Protein AF-A0AAN5D6U0-F1 (afdb_monomer_lite)

Foldseek 3Di:
DPDDPPPPPPPPPPPPPPPAPPFPDDPVVQVVVLVVVQVVLVCQQVQNDDDPNHGRHHDPDRDRDDDDNVVRVVVVVCCVVVVNDPDDDPDDDPPDDDDDDDDDPDPDDPDDDDPDDDDDDD

Sequence (122 aa):
NPFLALLLLAVSVHAGEDWCPGGKITQADREALLNGHNSLRSRIAQGSMTANGIAVPQASNMARMKWDCEQELHAQKWSESANCEMKHHSARPGDQGENLYLSWKGGKAYTTGDEDSTPTED

Secondary structure (DSSP, 8-state):
------------------SSTT-SS-HHHHHHHHHHHHHHHHHHHTT--EETTEEPPP-SS-PPP---HHHHHHHHHHHHHTTT-----SS-STT-----------S----S-----PPPP-

pLDDT: mean 81.06, std 19.63, range [39.91, 98.69]

Structure (mmCIF, N/CA/C/O backbone):
data_AF-A0AAN5D6U0-F1
#
_entry.id   AF-A0AAN5D6U0-F1
#
loop_
_atom_site.group_PDB
_atom_site.id
_atom_site.type_symbol
_atom_site.label_atom_id
_atom_site.label_alt_id
_atom_site.label_comp_id
_atom_site.label_asym_id
_atom_site.label_entity_id
_atom_site.label_seq_id
_atom_site.pdbx_PDB_ins_code
_atom_site.Cartn_x
_atom_site.Cartn_y
_atom_site.Cartn_z
_atom_site.occupancy
_atom_site.B_iso_or_equiv
_atom_site.auth_seq_id
_atom_site.auth_comp_id
_atom_site.auth_asym_id
_atom_site.auth_atom_id
_atom_site.pdbx_PDB_model_num
ATOM 1 N N . ASN A 1 1 ? -21.639 -38.892 -47.385 1.00 49.12 1 ASN A N 1
ATOM 2 C CA . ASN A 1 1 ? -20.521 -38.159 -46.765 1.00 49.12 1 ASN A CA 1
ATOM 3 C C . ASN A 1 1 ? -21.014 -36.772 -46.347 1.00 49.12 1 ASN A C 1
ATOM 5 O O . ASN A 1 1 ? -20.812 -35.829 -47.103 1.00 49.12 1 ASN A O 1
ATOM 9 N N . PRO A 1 2 ? -21.781 -36.630 -45.249 1.00 46.25 2 PRO A N 1
ATOM 10 C CA . PRO A 1 2 ? -22.222 -35.313 -44.820 1.00 46.25 2 PRO A CA 1
ATOM 11 C C . PRO A 1 2 ? -21.077 -34.665 -44.044 1.00 46.25 2 PRO A C 1
ATOM 13 O O . PRO A 1 2 ? -20.581 -35.198 -43.052 1.00 46.25 2 PRO A O 1
ATOM 16 N N . PHE A 1 3 ? -20.607 -33.557 -44.595 1.00 56.00 3 PHE A N 1
ATOM 17 C CA . PHE A 1 3 ? -19.479 -32.790 -44.107 1.00 56.00 3 PHE A CA 1
ATOM 18 C C . PHE A 1 3 ? -19.729 -32.281 -42.683 1.00 56.00 3 PHE A C 1
ATOM 20 O O . PHE A 1 3 ? -20.695 -31.571 -42.425 1.00 56.00 3 PHE A O 1
ATOM 27 N N . LEU A 1 4 ? -18.823 -32.699 -41.795 1.00 51.19 4 LEU A N 1
ATOM 28 C CA . LEU A 1 4 ? -18.278 -31.997 -40.632 1.00 51.19 4 LEU A CA 1
ATOM 29 C C . LEU A 1 4 ? -19.095 -30.805 -40.101 1.00 51.19 4 LEU A C 1
ATOM 31 O O . LEU A 1 4 ? -19.014 -29.691 -40.616 1.00 51.19 4 LEU A O 1
ATOM 35 N N . ALA A 1 5 ? -19.750 -31.016 -38.961 1.00 54.88 5 ALA A N 1
ATOM 36 C CA . ALA A 1 5 ? -20.082 -29.941 -38.037 1.00 54.88 5 ALA A CA 1
ATOM 37 C C . ALA A 1 5 ? -18.800 -29.527 -37.293 1.00 54.88 5 ALA A C 1
ATOM 39 O O . ALA A 1 5 ? -18.362 -30.209 -36.366 1.00 54.88 5 ALA A O 1
ATOM 40 N N . LEU A 1 6 ? -18.170 -28.430 -37.717 1.00 53.34 6 LEU A N 1
ATOM 41 C CA . LEU A 1 6 ? -17.060 -27.823 -36.987 1.00 53.34 6 LEU A CA 1
ATOM 42 C C . LEU A 1 6 ? -17.636 -26.920 -35.887 1.00 53.34 6 LEU A C 1
ATOM 44 O O . LEU A 1 6 ? -17.928 -25.747 -36.110 1.00 53.34 6 LEU A O 1
ATOM 48 N N . LEU A 1 7 ? -17.841 -27.490 -34.701 1.00 53.34 7 LEU A N 1
ATOM 49 C CA . LEU A 1 7 ? -18.214 -26.743 -33.504 1.00 53.34 7 LEU A CA 1
ATOM 50 C C . LEU A 1 7 ? -16.961 -26.033 -32.963 1.00 53.34 7 LEU A C 1
ATOM 52 O O . LEU A 1 7 ? -16.171 -26.620 -32.225 1.00 53.34 7 LEU A O 1
ATOM 56 N N . LEU A 1 8 ? -16.752 -24.775 -33.355 1.00 55.53 8 LEU A N 1
ATOM 57 C CA . LEU A 1 8 ? -15.760 -23.900 -32.726 1.00 55.53 8 LEU A CA 1
ATOM 58 C C . LEU A 1 8 ? -16.266 -23.516 -31.329 1.00 55.53 8 LEU A C 1
ATOM 60 O O . LEU A 1 8 ? -16.987 -22.534 -31.161 1.00 55.53 8 LEU A O 1
ATOM 64 N N . LEU A 1 9 ? -15.894 -24.301 -30.317 1.00 55.69 9 LEU A N 1
ATOM 65 C CA . LEU A 1 9 ? -15.946 -23.858 -28.927 1.00 55.69 9 LEU A CA 1
ATOM 66 C C . LEU A 1 9 ? -14.886 -22.767 -28.758 1.00 55.69 9 LEU A C 1
ATOM 68 O O . LEU A 1 9 ? -13.706 -23.055 -28.567 1.00 55.69 9 LEU A O 1
ATOM 72 N N . ALA A 1 10 ? -15.302 -21.506 -28.862 1.00 62.34 10 ALA A N 1
ATOM 73 C CA . ALA A 1 10 ? -14.492 -20.394 -28.395 1.00 62.34 10 ALA A CA 1
ATOM 74 C C . ALA A 1 10 ? -14.342 -20.543 -26.876 1.00 62.34 10 ALA A C 1
ATOM 76 O O . ALA A 1 10 ? -15.245 -20.218 -26.107 1.00 62.34 10 ALA A O 1
ATOM 77 N N . VAL A 1 11 ? -13.209 -21.091 -26.439 1.00 62.72 11 VAL A N 1
ATOM 78 C CA . VAL A 1 11 ? -12.797 -20.995 -25.043 1.00 62.72 11 VAL A CA 1
ATOM 79 C C . VAL A 1 11 ? -12.406 -19.539 -24.835 1.00 62.72 11 VAL A C 1
ATOM 81 O O . VAL A 1 11 ? -11.304 -19.128 -25.191 1.00 62.72 11 VAL A O 1
ATOM 84 N N . SER A 1 12 ? -13.330 -18.733 -24.315 1.00 64.31 12 SER A N 1
ATOM 85 C CA . SER A 1 12 ? -12.991 -17.405 -23.821 1.00 64.31 12 SER A CA 1
ATOM 86 C C . SER A 1 12 ? -12.038 -17.589 -22.648 1.00 64.31 12 SER A C 1
ATOM 88 O O . SER A 1 12 ? -12.465 -17.885 -21.528 1.00 64.31 12 SER A O 1
ATOM 90 N N . VAL A 1 13 ? -10.738 -17.445 -22.912 1.00 58.91 13 VAL A N 1
ATOM 91 C CA . VAL A 1 13 ? -9.744 -17.219 -21.868 1.00 58.91 13 VAL A CA 1
ATOM 92 C C . VAL A 1 13 ? -10.142 -15.900 -21.224 1.00 58.91 13 VAL A C 1
ATOM 94 O O . VAL A 1 13 ? -9.877 -14.828 -21.762 1.00 58.91 13 VAL A O 1
ATOM 97 N N . HIS A 1 14 ? -10.853 -15.980 -20.101 1.00 55.03 14 HIS A N 1
ATOM 98 C CA . HIS A 1 14 ? -11.030 -14.836 -19.226 1.00 55.03 14 HIS A CA 1
ATOM 99 C C . HIS A 1 14 ? -9.665 -14.619 -18.586 1.00 55.03 14 HIS A C 1
ATOM 101 O O . HIS A 1 14 ? -9.358 -15.187 -17.539 1.00 55.03 14 HIS A O 1
ATOM 107 N N . ALA A 1 15 ? -8.807 -13.860 -19.269 1.00 62.00 15 ALA A N 1
ATOM 108 C CA . ALA A 1 15 ? -7.743 -13.168 -18.573 1.00 62.00 15 ALA A CA 1
ATOM 109 C C . ALA A 1 15 ? -8.450 -12.398 -17.454 1.00 62.00 15 ALA A C 1
ATOM 111 O O . ALA A 1 15 ? -9.346 -11.603 -17.742 1.00 62.00 15 ALA A O 1
ATOM 112 N N . GLY A 1 16 ? -8.157 -12.753 -16.198 1.00 58.91 16 GLY A N 1
ATOM 113 C CA . GLY A 1 16 ? -8.711 -12.053 -15.047 1.00 58.91 16 GLY A CA 1
ATOM 114 C C . GLY A 1 16 ? -8.541 -10.559 -15.279 1.00 58.91 16 GLY A C 1
ATOM 115 O O . GLY A 1 16 ? -7.479 -10.134 -15.731 1.00 58.91 16 GLY A O 1
ATOM 116 N N . GLU A 1 17 ? -9.617 -9.808 -15.080 1.00 61.16 17 GLU A N 1
ATOM 117 C CA . GLU A 1 17 ? -9.659 -8.370 -15.310 1.00 61.16 17 GLU A CA 1
ATOM 118 C C . GLU A 1 17 ? -8.483 -7.717 -14.577 1.00 61.16 17 GLU A C 1
ATOM 120 O O . GLU A 1 17 ? -8.440 -7.711 -13.347 1.00 61.16 17 GLU A O 1
ATOM 125 N N . ASP A 1 18 ? -7.482 -7.253 -15.328 1.00 73.38 18 ASP A N 1
ATOM 126 C CA . ASP A 1 18 ? -6.338 -6.567 -14.741 1.00 73.38 18 ASP A CA 1
ATOM 127 C C . ASP A 1 18 ? -6.818 -5.182 -14.323 1.00 73.38 18 ASP A C 1
ATOM 129 O O . ASP A 1 18 ? -6.998 -4.299 -15.164 1.00 73.38 18 ASP A O 1
ATOM 133 N N . TRP A 1 19 ? -7.084 -5.015 -13.024 1.00 83.19 19 TRP A N 1
ATOM 134 C CA . TRP A 1 19 ? -7.608 -3.770 -12.460 1.00 83.19 19 TRP A CA 1
ATOM 135 C C . TRP A 1 19 ? -6.752 -2.564 -12.831 1.00 83.19 19 TRP A C 1
ATOM 137 O O . TRP A 1 19 ? -7.286 -1.465 -12.953 1.00 83.19 19 TRP A O 1
ATOM 147 N N . CYS A 1 20 ? -5.447 -2.775 -13.023 1.00 94.00 20 CYS A N 1
ATOM 148 C CA . CYS A 1 20 ? -4.483 -1.724 -13.299 1.00 94.00 20 CYS A CA 1
ATOM 149 C C . CYS A 1 20 ? -3.526 -2.132 -14.429 1.00 94.00 20 CYS A C 1
ATOM 151 O O . CYS A 1 20 ? -2.449 -2.674 -14.156 1.00 94.00 20 CYS A O 1
ATOM 153 N N . PRO A 1 21 ? -3.877 -1.822 -15.693 1.00 91.38 21 PRO A N 1
ATOM 154 C CA . PRO A 1 21 ? -3.010 -2.073 -16.837 1.00 91.38 21 PRO A CA 1
ATOM 155 C C . PRO A 1 21 ? -1.610 -1.472 -16.646 1.00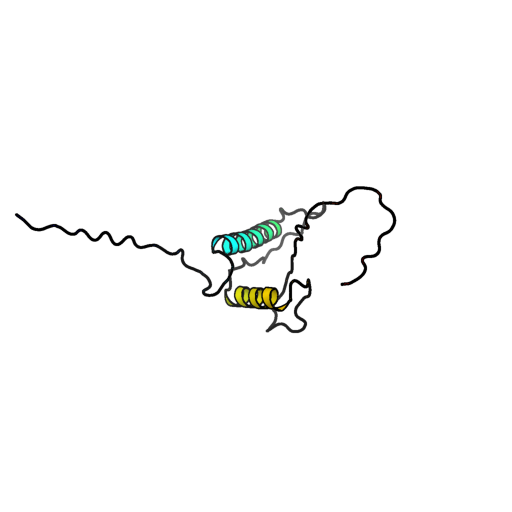 91.38 21 PRO A C 1
ATOM 157 O O . PRO A 1 21 ? -1.463 -0.289 -16.339 1.00 91.38 21 PRO A O 1
ATOM 160 N N . GLY A 1 22 ? -0.574 -2.288 -16.855 1.00 91.56 22 GLY A N 1
ATOM 161 C CA . GLY A 1 22 ? 0.832 -1.883 -16.699 1.00 91.56 22 GLY A CA 1
ATOM 162 C C . GLY A 1 22 ? 1.392 -2.026 -15.278 1.00 91.56 22 GLY A C 1
ATOM 163 O O . GLY A 1 22 ? 2.585 -1.786 -15.071 1.00 91.56 22 GLY A O 1
ATOM 164 N N . GLY A 1 23 ? 0.563 -2.450 -14.321 1.00 94.75 23 GLY A N 1
ATOM 165 C CA . GLY A 1 23 ? 1.012 -2.844 -12.992 1.00 94.75 23 GLY A CA 1
ATOM 166 C C . GLY A 1 23 ? 1.835 -4.136 -13.016 1.00 94.75 23 GLY A C 1
ATOM 167 O O . GLY A 1 23 ? 1.615 -5.020 -13.844 1.00 94.75 23 GLY A O 1
ATOM 168 N N . LYS A 1 24 ? 2.802 -4.254 -12.103 1.00 94.94 24 LYS A N 1
ATOM 169 C CA . LYS A 1 24 ? 3.680 -5.435 -11.978 1.00 94.94 24 LYS A CA 1
ATOM 170 C C . LYS A 1 24 ? 3.267 -6.420 -10.887 1.00 94.94 24 LYS A C 1
ATOM 172 O O . LYS A 1 24 ? 3.911 -7.457 -10.747 1.00 94.94 24 LYS A O 1
ATOM 177 N N . ILE A 1 25 ? 2.214 -6.117 -10.131 1.00 94.50 25 ILE A N 1
ATOM 178 C CA . ILE A 1 25 ? 1.664 -7.021 -9.116 1.00 94.50 25 ILE A CA 1
ATOM 179 C C . ILE A 1 25 ? 0.384 -7.692 -9.612 1.00 94.50 25 ILE A C 1
ATOM 181 O O . ILE A 1 25 ? -0.331 -7.182 -10.480 1.00 94.50 25 ILE A O 1
ATOM 185 N N . THR A 1 26 ? 0.091 -8.868 -9.069 1.00 94.12 26 THR A N 1
ATOM 186 C CA . THR A 1 26 ? -1.077 -9.635 -9.497 1.00 94.12 26 THR A CA 1
ATOM 187 C C . THR A 1 26 ? -2.360 -9.073 -8.896 1.00 94.12 26 THR A C 1
ATOM 189 O O . THR A 1 26 ? -2.351 -8.385 -7.875 1.00 94.12 26 THR A O 1
ATOM 192 N N . GLN A 1 27 ? -3.492 -9.433 -9.493 1.00 93.56 27 GLN A N 1
ATOM 193 C CA . GLN A 1 27 ? -4.809 -9.122 -8.947 1.00 93.56 27 GLN A CA 1
ATOM 194 C C . GLN A 1 27 ? -4.979 -9.622 -7.495 1.00 93.56 27 GLN A C 1
ATOM 196 O O . GLN A 1 27 ? -5.492 -8.910 -6.632 1.00 93.56 27 GLN A O 1
ATOM 201 N N . ALA A 1 28 ? -4.456 -10.813 -7.194 1.00 93.75 28 ALA A N 1
ATOM 202 C CA . ALA A 1 28 ? -4.471 -11.372 -5.845 1.00 93.75 28 ALA A CA 1
ATOM 203 C C . ALA A 1 28 ? -3.634 -10.543 -4.850 1.00 93.75 28 ALA A C 1
ATOM 205 O O . ALA A 1 28 ? -4.045 -10.375 -3.701 1.00 93.75 28 ALA A O 1
ATOM 206 N N . ASP A 1 29 ? -2.497 -9.981 -5.277 1.00 95.50 29 ASP A N 1
ATOM 207 C CA . ASP A 1 29 ? -1.674 -9.106 -4.431 1.00 95.50 29 ASP A CA 1
ATOM 208 C C . ASP A 1 29 ? -2.413 -7.805 -4.091 1.00 95.50 29 ASP A C 1
ATOM 210 O O . ASP A 1 29 ? -2.427 -7.381 -2.932 1.00 95.50 29 ASP A O 1
ATOM 214 N N . ARG A 1 30 ? -3.085 -7.198 -5.081 1.00 96.44 30 ARG A N 1
ATOM 215 C CA . ARG A 1 30 ? -3.918 -5.995 -4.896 1.00 96.44 30 ARG A CA 1
ATOM 216 C C . ARG A 1 30 ? -5.015 -6.245 -3.866 1.00 96.44 30 ARG A C 1
ATOM 218 O O . ARG A 1 30 ? -5.182 -5.472 -2.920 1.00 96.44 30 ARG A O 1
ATOM 225 N N . GLU A 1 31 ? -5.732 -7.358 -4.007 1.00 96.12 31 GLU A N 1
ATOM 226 C CA . GLU A 1 31 ? -6.767 -7.780 -3.062 1.00 96.12 31 GLU A CA 1
ATOM 227 C C . GLU A 1 31 ? -6.205 -8.030 -1.665 1.00 96.12 31 GLU A C 1
ATOM 229 O O . GLU A 1 31 ? -6.781 -7.553 -0.685 1.00 96.12 31 GLU A O 1
ATOM 234 N N . ALA A 1 32 ? -5.080 -8.736 -1.550 1.00 97.12 32 ALA A N 1
ATOM 235 C CA . ALA A 1 32 ? -4.445 -9.019 -0.269 1.00 97.12 32 ALA A CA 1
ATOM 236 C C . ALA A 1 32 ? -4.032 -7.728 0.455 1.00 97.12 32 ALA A C 1
ATOM 238 O O . ALA A 1 32 ? -4.349 -7.551 1.636 1.00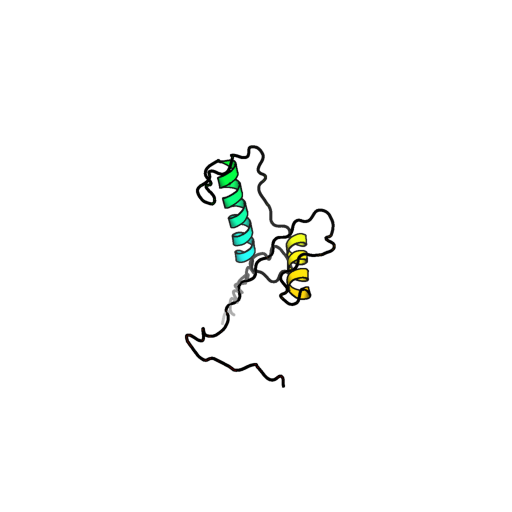 97.12 32 ALA A O 1
ATOM 239 N N . LEU A 1 33 ? -3.395 -6.792 -0.256 1.00 97.31 33 LEU A N 1
ATOM 240 C CA . LEU A 1 33 ? -2.997 -5.492 0.281 1.00 97.31 33 LEU A CA 1
ATOM 241 C C . LEU A 1 33 ? -4.217 -4.666 0.709 1.00 97.31 33 LEU A C 1
ATOM 243 O O . LEU A 1 33 ? -4.263 -4.179 1.843 1.00 97.31 33 LEU A O 1
ATOM 247 N N . LEU A 1 34 ? -5.229 -4.537 -0.153 1.00 97.81 34 LEU A N 1
ATOM 248 C CA . LEU A 1 34 ? -6.432 -3.754 0.137 1.00 97.81 34 LEU A CA 1
ATOM 249 C C . LEU A 1 34 ? -7.235 -4.338 1.307 1.00 97.81 34 LEU A C 1
ATOM 251 O O . LEU A 1 34 ? -7.694 -3.601 2.188 1.00 97.81 34 LEU A O 1
ATOM 255 N N . ASN A 1 35 ? -7.405 -5.661 1.331 1.00 98.12 35 ASN A N 1
ATOM 256 C CA . ASN A 1 35 ? -8.140 -6.359 2.382 1.00 98.12 35 ASN A CA 1
ATOM 257 C C . ASN A 1 35 ? -7.385 -6.322 3.711 1.00 98.12 35 ASN A C 1
ATOM 259 O O . ASN A 1 35 ? -8.011 -6.082 4.744 1.00 98.12 35 ASN A O 1
ATOM 263 N N . GLY A 1 36 ? -6.059 -6.481 3.699 1.00 98.31 36 GLY A N 1
ATOM 264 C CA . GLY A 1 36 ? -5.221 -6.350 4.891 1.00 98.31 36 GLY A CA 1
ATOM 265 C C . GLY A 1 36 ? -5.390 -4.985 5.561 1.00 98.31 36 GLY A C 1
ATOM 266 O O . GLY A 1 36 ? -5.713 -4.911 6.750 1.00 98.31 36 GLY A O 1
ATOM 267 N N . HIS A 1 37 ? -5.282 -3.901 4.785 1.00 98.50 37 HIS A N 1
ATOM 268 C CA . HIS A 1 37 ? -5.488 -2.541 5.292 1.00 98.50 37 HIS A CA 1
ATOM 269 C C . HIS A 1 37 ? -6.908 -2.333 5.824 1.00 98.50 37 HIS A C 1
ATOM 271 O O . HIS A 1 37 ? -7.090 -1.863 6.949 1.00 98.50 37 HIS A O 1
ATOM 277 N N . ASN A 1 38 ? -7.930 -2.701 5.049 1.00 98.69 38 ASN A N 1
ATOM 278 C CA . ASN A 1 38 ? -9.320 -2.504 5.459 1.00 98.69 38 ASN A CA 1
ATOM 279 C C . ASN A 1 38 ? -9.711 -3.353 6.679 1.00 98.69 38 ASN A C 1
ATOM 281 O O . ASN A 1 38 ? -10.486 -2.885 7.511 1.00 98.69 38 ASN A O 1
ATOM 285 N N . SER A 1 39 ? -9.151 -4.555 6.832 1.00 98.31 39 SER A N 1
ATOM 286 C CA . SER A 1 39 ? -9.346 -5.398 8.018 1.00 98.31 39 SER A CA 1
ATOM 287 C C . SER A 1 39 ? -8.780 -4.732 9.275 1.00 98.31 39 SER A C 1
ATOM 289 O O . SER A 1 39 ? -9.486 -4.584 10.275 1.00 98.31 39 SER A O 1
ATOM 291 N N . LEU A 1 40 ? -7.540 -4.233 9.214 1.00 97.88 40 LEU A N 1
ATOM 292 C CA . LEU A 1 40 ? -6.926 -3.501 10.326 1.00 97.88 40 LEU A CA 1
ATOM 293 C C . LEU A 1 40 ? -7.709 -2.225 10.667 1.00 97.88 40 LEU A C 1
ATOM 295 O O . LEU A 1 40 ? -8.033 -2.001 11.833 1.00 97.88 40 LEU A O 1
ATOM 299 N N . ARG A 1 41 ? -8.087 -1.431 9.657 1.00 98.25 41 ARG A N 1
ATOM 300 C CA . ARG A 1 41 ? -8.913 -0.223 9.833 1.00 98.25 41 ARG A CA 1
ATOM 301 C C . ARG A 1 41 ? -10.257 -0.539 10.487 1.00 98.25 41 ARG A C 1
ATOM 303 O O . ARG A 1 41 ? -10.664 0.177 11.397 1.00 98.25 41 ARG A O 1
ATOM 310 N N . SER A 1 42 ? -10.917 -1.625 10.079 1.00 98.25 42 SER A N 1
ATOM 311 C CA . SER A 1 42 ? -12.183 -2.072 10.672 1.00 98.25 42 SER A CA 1
ATOM 312 C C . SER A 1 42 ? -12.021 -2.454 12.142 1.00 98.25 42 SER A C 1
ATOM 314 O O . SER A 1 42 ? -12.835 -2.058 12.970 1.00 98.25 42 SER A O 1
ATOM 316 N N . ARG A 1 43 ? -10.956 -3.186 12.489 1.00 98.12 43 ARG A N 1
ATOM 317 C CA . ARG A 1 43 ? -10.677 -3.574 13.880 1.00 98.12 43 ARG A CA 1
ATOM 318 C C . ARG A 1 43 ? -10.449 -2.357 14.779 1.00 98.12 43 ARG A C 1
ATOM 320 O O . ARG A 1 43 ? -10.967 -2.323 15.892 1.00 98.12 43 ARG A O 1
ATOM 327 N N . ILE A 1 44 ? -9.734 -1.344 14.283 1.00 98.19 44 ILE A N 1
ATOM 328 C CA . ILE A 1 44 ? -9.565 -0.058 14.980 1.00 98.19 44 ILE A CA 1
ATOM 329 C C . ILE A 1 44 ? -10.916 0.653 15.130 1.00 98.19 44 ILE A C 1
ATOM 331 O O . ILE A 1 44 ? -11.276 1.069 16.226 1.00 98.19 44 ILE A O 1
ATOM 335 N N . ALA A 1 45 ? -11.699 0.757 14.054 1.00 98.25 45 ALA A N 1
ATOM 336 C CA . ALA A 1 45 ? -13.003 1.424 14.070 1.00 98.25 45 ALA A CA 1
ATOM 337 C C . ALA A 1 45 ? -14.009 0.779 15.037 1.00 98.25 45 ALA A C 1
ATOM 339 O O . ALA A 1 45 ? -14.868 1.463 15.578 1.00 98.25 45 ALA A O 1
ATOM 340 N N . GLN A 1 46 ? -13.883 -0.526 15.277 1.00 97.75 46 GLN A N 1
ATOM 341 C CA . GLN A 1 46 ? -14.704 -1.290 16.219 1.00 97.75 46 GLN A CA 1
ATOM 342 C C . GLN A 1 46 ? -14.134 -1.315 17.648 1.00 97.75 46 GLN A C 1
ATOM 344 O O . GLN A 1 46 ? -14.734 -1.932 18.521 1.00 97.75 46 GLN A O 1
ATOM 349 N N . GLY A 1 47 ? -12.955 -0.726 17.887 1.00 97.25 47 GLY A N 1
ATOM 350 C CA . GLY A 1 47 ? -12.293 -0.768 19.195 1.00 97.25 47 GLY A CA 1
ATOM 351 C C . GLY A 1 47 ? -11.833 -2.170 19.619 1.00 97.25 47 GLY A C 1
ATOM 352 O O . GLY A 1 47 ? -11.695 -2.437 20.807 1.00 97.25 47 GLY A O 1
ATOM 353 N N . SER A 1 48 ? -11.604 -3.081 18.665 1.00 97.19 48 SER A N 1
ATOM 354 C CA . SER A 1 48 ? -11.231 -4.487 18.921 1.00 97.19 48 SER A CA 1
ATOM 355 C C . SER A 1 48 ? -9.740 -4.780 18.699 1.00 97.19 48 S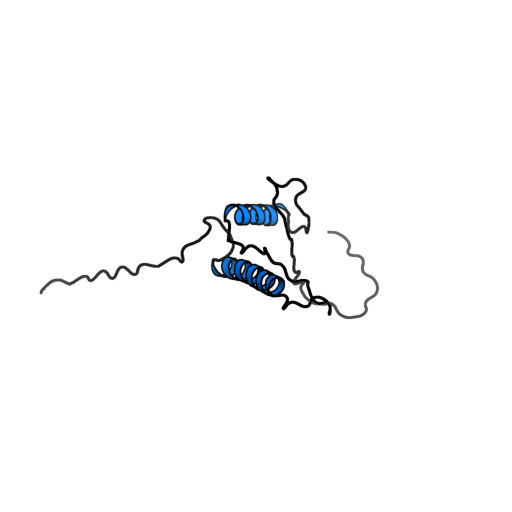ER A C 1
ATOM 357 O O . SER A 1 48 ? -9.312 -5.938 18.679 1.00 97.19 48 SER A O 1
ATOM 359 N N . MET A 1 49 ? -8.926 -3.743 18.483 1.00 96.56 49 MET A N 1
ATOM 360 C CA . MET A 1 49 ? -7.490 -3.881 18.255 1.00 96.56 49 MET A CA 1
ATOM 361 C C . MET A 1 49 ? -6.689 -3.570 19.520 1.00 96.56 49 MET A C 1
ATOM 363 O O . MET A 1 49 ? -6.875 -2.532 20.147 1.00 96.56 49 MET A O 1
ATOM 367 N N . THR A 1 50 ? -5.720 -4.434 19.814 1.00 97.06 50 THR A N 1
ATOM 368 C CA . THR A 1 50 ? -4.644 -4.189 20.779 1.00 97.06 50 THR A CA 1
ATOM 369 C C . THR A 1 50 ? -3.323 -4.176 20.021 1.00 97.06 50 THR A C 1
ATOM 371 O O . THR A 1 50 ? -3.062 -5.084 19.229 1.00 97.06 50 THR A O 1
ATOM 374 N N . ALA A 1 51 ? -2.490 -3.169 20.265 1.00 94.00 51 ALA A N 1
ATOM 375 C CA . ALA A 1 51 ? -1.145 -3.051 19.713 1.00 94.00 51 ALA A CA 1
ATOM 376 C C . ALA A 1 51 ? -0.150 -2.879 20.866 1.00 94.00 51 ALA A C 1
ATOM 378 O O . ALA A 1 51 ? -0.358 -2.046 21.743 1.00 94.00 51 ALA A O 1
ATOM 379 N N . ASN A 1 52 ? 0.908 -3.695 20.896 1.00 94.44 52 ASN A N 1
ATOM 380 C CA . ASN A 1 52 ? 1.917 -3.695 21.967 1.00 94.44 52 ASN A CA 1
ATOM 381 C C . ASN A 1 52 ? 1.318 -3.768 23.389 1.00 94.44 52 ASN A C 1
ATOM 383 O O . ASN A 1 52 ? 1.768 -3.085 24.301 1.00 94.44 52 ASN A O 1
ATOM 387 N N . GLY A 1 53 ? 0.267 -4.576 23.570 1.00 95.88 53 GLY A N 1
ATOM 388 C CA . GLY A 1 53 ? -0.427 -4.736 24.855 1.00 95.88 53 GLY A CA 1
ATOM 389 C C . GLY A 1 53 ? 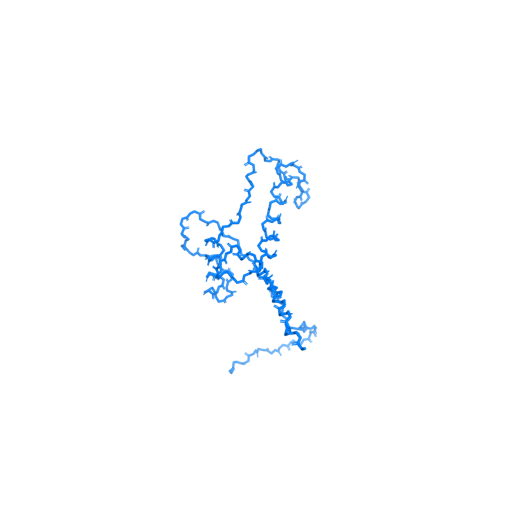-1.373 -3.589 25.235 1.00 95.88 53 GLY A C 1
ATOM 390 O O . GLY A 1 53 ? -2.028 -3.671 26.269 1.00 95.88 53 GLY A O 1
ATOM 391 N N . ILE A 1 54 ? -1.492 -2.552 24.402 1.00 96.75 54 ILE A N 1
ATOM 392 C CA . ILE A 1 54 ? -2.333 -1.377 24.649 1.00 96.75 54 ILE A CA 1
ATOM 393 C C . ILE A 1 54 ? -3.536 -1.403 23.704 1.00 96.75 54 ILE A C 1
ATOM 395 O O . ILE A 1 54 ? -3.389 -1.610 22.496 1.00 96.75 54 ILE A O 1
ATOM 399 N N . ALA A 1 55 ? -4.737 -1.204 24.249 1.00 97.31 55 ALA A N 1
ATOM 400 C CA . ALA A 1 55 ? -5.952 -1.086 23.450 1.00 97.31 55 ALA A CA 1
ATOM 401 C C . ALA A 1 55 ? -5.877 0.161 22.555 1.00 97.31 55 ALA A C 1
ATOM 403 O O . ALA A 1 55 ? -5.615 1.267 23.029 1.00 97.31 55 ALA A O 1
ATOM 404 N N . VAL A 1 56 ? -6.112 -0.019 21.257 1.00 96.94 56 VAL A N 1
ATOM 405 C CA . VAL A 1 56 ? -6.161 1.085 20.297 1.00 96.94 56 VAL A CA 1
ATOM 406 C C . VAL A 1 56 ? -7.533 1.766 20.410 1.00 96.94 56 VAL A C 1
ATOM 408 O O . VAL A 1 56 ? -8.548 1.066 20.357 1.00 96.94 56 VAL A O 1
ATOM 411 N N . PRO A 1 57 ? -7.605 3.104 20.553 1.00 97.00 57 PRO A N 1
ATOM 412 C CA . PRO A 1 57 ? -8.877 3.813 20.662 1.00 97.00 57 PRO A CA 1
ATOM 413 C C . PRO A 1 57 ? -9.804 3.583 19.461 1.00 97.00 57 PRO A C 1
ATOM 415 O O . PRO A 1 57 ? -9.358 3.541 18.313 1.00 97.00 57 PRO A O 1
ATOM 418 N N . GLN A 1 58 ? -11.108 3.490 19.734 1.00 97.81 58 GLN A N 1
ATOM 419 C CA . GLN A 1 58 ? -12.137 3.368 18.703 1.00 97.81 58 GLN A CA 1
ATOM 420 C C . GLN A 1 58 ? -12.181 4.621 17.814 1.00 97.81 58 GLN A C 1
ATOM 422 O O . GLN A 1 58 ? -12.136 5.746 18.311 1.00 97.81 58 GLN A O 1
ATOM 427 N N . ALA A 1 59 ? -12.354 4.433 16.505 1.00 97.50 59 ALA A N 1
ATOM 428 C CA . ALA A 1 59 ? -12.531 5.523 15.546 1.00 97.50 59 ALA A CA 1
ATOM 429 C C . ALA A 1 59 ? -13.957 5.548 14.973 1.00 97.50 59 ALA A C 1
ATOM 431 O O . ALA A 1 59 ? -14.430 4.546 14.447 1.00 97.50 59 ALA A O 1
ATOM 432 N N . SER A 1 60 ? -14.627 6.703 15.016 1.00 94.00 60 SER A N 1
ATOM 433 C CA . SER A 1 60 ? -16.009 6.865 14.531 1.00 94.00 60 SER A CA 1
ATOM 434 C C . SER A 1 60 ? -16.130 7.115 13.021 1.00 94.00 60 SER A C 1
ATOM 436 O O . SER A 1 60 ? -17.146 6.763 12.435 1.00 94.00 60 SER A O 1
ATOM 438 N N . ASN A 1 61 ? -15.097 7.669 12.375 1.00 96.56 61 ASN A N 1
ATOM 439 C CA . ASN A 1 61 ? -15.118 8.075 10.960 1.00 96.56 61 ASN A CA 1
ATOM 440 C C . ASN A 1 61 ? -13.991 7.417 10.142 1.00 96.56 61 ASN A C 1
ATOM 442 O O . ASN A 1 61 ? -13.292 8.065 9.361 1.00 96.56 61 ASN A O 1
ATOM 446 N N . MET A 1 62 ? -13.770 6.117 10.340 1.00 98.06 62 MET A N 1
ATOM 447 C CA . MET A 1 62 ? -12.719 5.383 9.633 1.00 98.06 62 MET A CA 1
ATOM 448 C C . MET A 1 62 ? -13.175 4.982 8.220 1.00 98.06 62 MET A C 1
ATOM 450 O O . MET A 1 62 ? -13.895 4.002 8.043 1.00 98.06 62 MET A O 1
ATOM 454 N N . ALA A 1 63 ? -12.740 5.722 7.196 1.00 97.88 63 ALA A N 1
ATOM 455 C CA . ALA A 1 63 ? -13.121 5.444 5.808 1.00 97.88 63 ALA A CA 1
ATOM 456 C C . ALA A 1 63 ? -12.589 4.088 5.301 1.00 97.88 63 ALA A C 1
ATOM 458 O O . ALA A 1 63 ? -11.473 3.685 5.640 1.00 97.88 63 ALA A O 1
ATOM 459 N N . ARG A 1 64 ? -13.347 3.400 4.441 1.00 97.94 64 ARG A N 1
ATOM 460 C CA . ARG A 1 64 ? -12.867 2.203 3.735 1.00 97.94 64 ARG A CA 1
ATOM 461 C C . ARG A 1 64 ? -11.969 2.620 2.568 1.00 97.94 64 ARG A C 1
ATOM 463 O O . ARG A 1 64 ? -12.365 3.456 1.762 1.00 97.94 64 ARG A O 1
ATOM 470 N N . MET A 1 65 ? -10.786 2.025 2.467 1.00 98.12 65 MET A N 1
ATOM 471 C CA . MET A 1 65 ? -9.878 2.238 1.340 1.00 98.12 65 MET A CA 1
ATOM 472 C C . MET A 1 65 ? -10.408 1.544 0.083 1.00 98.12 65 MET A C 1
ATOM 474 O O . MET A 1 65 ? -11.032 0.481 0.168 1.00 98.12 65 MET A O 1
ATOM 478 N N . LYS A 1 66 ? -10.109 2.135 -1.073 1.00 97.06 66 LYS A N 1
ATOM 479 C CA . LYS A 1 66 ? -10.285 1.549 -2.405 1.00 97.06 66 LYS A CA 1
ATOM 480 C C . LYS A 1 66 ? -8.919 1.451 -3.076 1.00 97.06 66 LYS A C 1
ATOM 482 O O . LYS A 1 66 ? -8.015 2.197 -2.709 1.00 97.06 66 LYS A O 1
ATOM 487 N N . TRP A 1 67 ? -8.785 0.525 -4.018 1.00 96.31 67 TRP A N 1
ATOM 488 C CA . TRP A 1 67 ? -7.598 0.466 -4.859 1.00 96.31 67 TRP A CA 1
ATOM 489 C C . TRP A 1 67 ? -7.607 1.625 -5.858 1.00 96.31 67 TRP A C 1
ATOM 491 O O . TRP A 1 67 ? -8.672 1.990 -6.357 1.00 96.31 67 TRP A O 1
ATOM 501 N N . ASP A 1 68 ? -6.434 2.187 -6.126 1.00 95.50 68 ASP A N 1
ATOM 502 C CA . ASP A 1 68 ? -6.227 3.267 -7.086 1.00 95.50 68 ASP A CA 1
ATOM 503 C C . ASP A 1 68 ? -4.981 2.944 -7.917 1.00 95.50 68 ASP A C 1
ATOM 505 O O . ASP A 1 68 ? -3.873 2.824 -7.385 1.00 95.50 68 ASP A O 1
ATOM 509 N N . CYS A 1 69 ? -5.174 2.779 -9.223 1.00 95.62 69 CYS A N 1
ATOM 510 C CA . CYS A 1 69 ? -4.108 2.402 -10.140 1.00 95.62 69 CYS A CA 1
ATOM 511 C C . CYS A 1 69 ? -3.051 3.491 -10.313 1.00 95.62 69 CYS A C 1
ATOM 513 O O . CYS A 1 69 ? -1.893 3.168 -10.566 1.00 95.62 69 CYS A O 1
ATOM 515 N N . GLU A 1 70 ? -3.401 4.770 -10.155 1.00 93.69 70 GLU A N 1
ATOM 516 C CA . GLU A 1 70 ? -2.409 5.844 -10.242 1.00 93.69 70 GLU A CA 1
ATOM 517 C C . GLU A 1 70 ? -1.415 5.757 -9.078 1.00 93.69 70 GLU A C 1
ATOM 519 O O . GLU A 1 70 ? -0.207 5.916 -9.278 1.00 93.69 70 GLU A O 1
ATOM 524 N N . GLN A 1 71 ? -1.906 5.414 -7.882 1.00 94.56 71 GLN A N 1
ATOM 525 C CA . GLN A 1 71 ? -1.073 5.191 -6.697 1.00 94.56 71 GLN A CA 1
ATOM 526 C C . GLN A 1 71 ? -0.186 3.954 -6.846 1.00 94.56 71 GLN A C 1
ATOM 528 O O . GLN A 1 71 ? 0.998 4.008 -6.516 1.00 94.56 71 GLN A O 1
ATOM 533 N N . GLU A 1 72 ? -0.728 2.851 -7.375 1.00 96.00 72 GLU A N 1
ATOM 534 C CA . GLU A 1 72 ? 0.053 1.639 -7.653 1.00 96.00 72 GLU A CA 1
ATOM 535 C C . GLU A 1 72 ? 1.207 1.936 -8.613 1.00 96.00 72 GLU A C 1
ATOM 537 O O . GLU A 1 72 ? 2.359 1.622 -8.317 1.00 96.00 72 GLU A O 1
ATOM 542 N N . LEU A 1 73 ? 0.914 2.585 -9.742 1.00 94.38 73 LEU A N 1
ATOM 543 C CA . LEU A 1 73 ? 1.924 2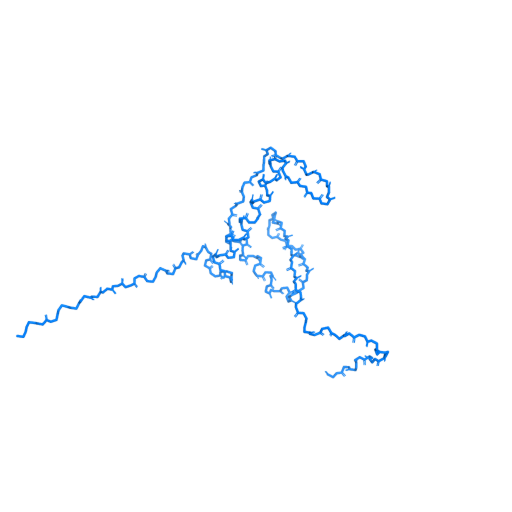.899 -10.748 1.00 94.38 73 LEU A CA 1
ATOM 544 C C . LEU A 1 73 ? 2.971 3.880 -10.216 1.00 94.38 73 LEU A C 1
ATOM 546 O O . LEU A 1 73 ? 4.135 3.804 -10.611 1.00 94.38 73 LEU A O 1
ATOM 550 N N . HIS A 1 74 ? 2.594 4.792 -9.320 1.00 92.62 74 HIS A N 1
ATOM 551 C CA . HIS A 1 74 ? 3.549 5.685 -8.675 1.00 92.62 74 HIS A CA 1
ATOM 552 C C . HIS A 1 74 ? 4.465 4.935 -7.693 1.00 92.62 74 HIS A C 1
ATOM 554 O O . HIS A 1 74 ? 5.687 5.048 -7.801 1.00 92.62 74 HIS A O 1
ATOM 560 N N . ALA A 1 75 ? 3.901 4.099 -6.815 1.00 93.81 75 ALA A N 1
ATOM 561 C CA . ALA A 1 75 ? 4.669 3.257 -5.896 1.00 93.81 75 ALA A CA 1
ATOM 562 C C . ALA A 1 75 ? 5.604 2.292 -6.645 1.00 93.81 75 ALA A C 1
ATOM 564 O O . ALA A 1 75 ? 6.762 2.114 -6.266 1.00 93.81 75 ALA A O 1
ATOM 565 N N . GLN A 1 76 ? 5.128 1.716 -7.750 1.00 94.31 76 GLN A N 1
ATOM 566 C CA . GLN A 1 76 ? 5.919 0.857 -8.620 1.00 94.31 76 GLN A CA 1
ATOM 567 C C . GLN A 1 76 ? 7.095 1.615 -9.247 1.00 94.31 76 GLN A C 1
ATOM 569 O O . GLN A 1 76 ? 8.234 1.163 -9.141 1.00 94.31 76 GLN A O 1
ATOM 574 N N . LYS A 1 77 ? 6.848 2.780 -9.866 1.00 92.81 77 LYS A N 1
ATOM 575 C CA . LYS A 1 77 ? 7.916 3.615 -10.447 1.00 92.81 77 LYS A CA 1
ATOM 576 C C . LYS A 1 77 ? 8.985 3.947 -9.412 1.00 92.81 77 LYS A C 1
ATOM 578 O O . LYS A 1 77 ? 10.174 3.876 -9.717 1.00 92.81 77 LYS A O 1
ATOM 583 N N . TRP A 1 78 ? 8.576 4.261 -8.185 1.00 92.06 78 TRP A N 1
ATOM 584 C CA . TRP A 1 78 ? 9.526 4.517 -7.113 1.00 92.06 78 TRP A CA 1
ATOM 585 C C . TRP A 1 78 ? 10.334 3.286 -6.750 1.00 92.06 78 TRP A C 1
ATOM 587 O O . TRP A 1 78 ? 11.556 3.350 -6.796 1.00 92.06 78 TRP A O 1
ATOM 597 N N . SER A 1 79 ? 9.673 2.157 -6.486 1.00 91.38 79 SER A N 1
ATOM 598 C CA . SER A 1 79 ? 10.339 0.894 -6.163 1.00 91.38 79 SER A CA 1
ATOM 599 C C . SER A 1 79 ? 11.367 0.478 -7.221 1.00 91.38 79 SER A C 1
ATOM 601 O O . SER A 1 79 ? 12.397 -0.093 -6.875 1.00 91.38 79 SER A O 1
ATOM 603 N N . GLU A 1 80 ? 11.100 0.754 -8.498 1.00 91.12 80 GLU A N 1
ATOM 604 C CA . GLU A 1 80 ? 12.019 0.480 -9.607 1.00 91.12 80 GLU A CA 1
ATOM 605 C C . GLU A 1 80 ? 13.178 1.484 -9.675 1.00 91.12 80 GLU A C 1
ATOM 607 O O . GLU A 1 80 ? 14.320 1.096 -9.908 1.00 91.12 80 GLU A O 1
ATOM 612 N N . SER A 1 81 ? 12.901 2.774 -9.464 1.00 89.44 81 SER A N 1
ATOM 613 C CA . SER A 1 81 ? 13.900 3.849 -9.571 1.00 89.44 81 SER A CA 1
ATOM 614 C C . SER A 1 81 ? 14.782 4.014 -8.330 1.00 89.44 81 SER A C 1
ATOM 616 O O . SER A 1 81 ? 15.900 4.516 -8.429 1.00 89.44 81 SER A O 1
ATOM 618 N N . ALA A 1 82 ? 14.307 3.576 -7.162 1.00 84.25 82 ALA A N 1
ATOM 619 C CA . ALA A 1 82 ? 14.991 3.731 -5.885 1.00 84.25 82 ALA A CA 1
ATOM 620 C C . ALA A 1 82 ? 16.185 2.779 -5.717 1.00 84.25 82 ALA A C 1
ATOM 622 O O . ALA A 1 82 ? 16.859 2.857 -4.697 1.00 84.25 82 ALA A O 1
ATOM 623 N N . ASN A 1 83 ? 16.449 1.884 -6.678 1.00 81.56 83 ASN A N 1
ATOM 624 C CA . ASN A 1 83 ? 17.551 0.916 -6.625 1.00 81.56 83 ASN A CA 1
ATOM 625 C C . ASN A 1 83 ? 17.576 0.108 -5.309 1.00 81.56 83 ASN A C 1
ATOM 627 O O . ASN A 1 83 ? 18.622 -0.079 -4.691 1.00 81.56 83 ASN A O 1
ATOM 631 N N . CYS A 1 84 ? 16.396 -0.332 -4.855 1.00 79.00 84 CYS A N 1
ATOM 632 C CA . CYS A 1 84 ? 16.194 -1.043 -3.585 1.00 79.00 84 CYS A CA 1
ATOM 633 C C . CYS A 1 84 ? 16.614 -0.261 -2.321 1.00 79.00 84 CYS A C 1
ATOM 635 O O . CYS A 1 84 ? 16.757 -0.855 -1.251 1.00 79.00 84 CYS A O 1
ATOM 637 N N . GLU A 1 85 ? 16.786 1.060 -2.405 1.00 86.00 85 GLU A N 1
ATOM 638 C CA . GLU A 1 85 ? 17.042 1.900 -1.239 1.00 86.00 85 GLU A CA 1
ATOM 639 C C . GLU A 1 85 ? 15.760 2.141 -0.431 1.00 86.00 85 GLU A C 1
ATOM 641 O O . GLU A 1 85 ? 14.712 2.509 -0.964 1.00 86.00 85 GLU A O 1
ATOM 646 N N . MET A 1 86 ? 15.861 2.011 0.892 1.00 90.00 86 MET A N 1
ATOM 647 C CA . MET A 1 86 ? 14.764 2.272 1.830 1.00 90.00 86 MET A CA 1
ATOM 648 C C . MET A 1 86 ? 14.629 3.763 2.147 1.00 90.00 86 MET A C 1
ATOM 650 O O . MET A 1 86 ? 14.786 4.189 3.292 1.00 90.00 86 MET A O 1
ATOM 654 N N . LYS A 1 87 ? 14.349 4.564 1.116 1.00 90.12 87 LYS A N 1
ATOM 655 C CA . LYS A 1 87 ? 14.167 6.012 1.235 1.00 90.12 87 LYS A CA 1
ATOM 656 C C . LYS A 1 87 ? 12.821 6.458 0.689 1.00 90.12 87 LYS A C 1
ATOM 658 O O . LYS A 1 87 ? 12.352 5.971 -0.338 1.00 90.12 87 LYS A O 1
ATOM 663 N N . HIS A 1 88 ? 12.227 7.421 1.382 1.00 90.62 88 HIS A N 1
ATOM 664 C CA . HIS A 1 88 ? 11.026 8.088 0.908 1.00 90.62 88 HIS A CA 1
ATOM 665 C C . HIS A 1 88 ? 11.338 9.065 -0.223 1.00 90.62 88 HIS A C 1
ATOM 667 O O . HIS A 1 88 ? 12.437 9.625 -0.288 1.00 90.62 88 HIS A O 1
ATOM 673 N N . HIS A 1 89 ? 10.345 9.324 -1.070 1.00 86.69 89 HIS A N 1
ATOM 674 C CA . HIS A 1 89 ? 10.408 10.432 -2.019 1.00 86.69 89 HIS A CA 1
ATOM 675 C C . HIS A 1 89 ? 10.671 11.761 -1.295 1.00 86.69 89 HIS A C 1
ATOM 677 O O . HIS A 1 89 ? 9.959 12.125 -0.352 1.00 86.69 89 HIS A O 1
ATOM 683 N N . SER A 1 90 ? 11.642 12.531 -1.789 1.00 82.69 90 SER A N 1
ATOM 684 C CA . SER A 1 90 ? 11.894 13.898 -1.315 1.00 82.69 90 SER A CA 1
ATOM 685 C C . SER A 1 90 ? 10.802 14.878 -1.756 1.00 82.69 90 SER A C 1
ATOM 687 O O . SER A 1 90 ? 10.490 15.816 -1.027 1.00 82.69 90 SER A O 1
ATOM 689 N N . ALA A 1 91 ? 10.190 14.636 -2.918 1.00 78.94 91 ALA A N 1
ATOM 690 C CA . ALA A 1 91 ? 9.054 15.382 -3.442 1.00 78.94 91 ALA A CA 1
ATOM 691 C C . ALA A 1 91 ? 7.999 14.401 -3.960 1.00 78.94 91 ALA A C 1
ATOM 693 O O . ALA A 1 91 ? 8.296 13.554 -4.801 1.00 78.94 91 ALA A O 1
ATOM 694 N N . ARG A 1 92 ? 6.773 14.513 -3.442 1.00 75.31 92 ARG A N 1
ATOM 695 C CA . ARG A 1 92 ? 5.644 13.644 -3.791 1.00 75.31 92 ARG A CA 1
ATOM 696 C C . ARG A 1 92 ? 4.593 14.451 -4.554 1.00 75.31 92 ARG A C 1
ATOM 698 O O . ARG A 1 92 ? 4.350 15.599 -4.184 1.00 75.31 92 ARG A O 1
ATOM 705 N N . PRO A 1 93 ? 3.972 13.903 -5.611 1.00 75.88 93 PRO A N 1
ATOM 706 C CA . PRO A 1 93 ? 2.828 14.534 -6.252 1.00 75.88 93 PRO A CA 1
ATOM 707 C C . PRO A 1 93 ? 1.653 14.624 -5.266 1.00 75.88 93 PRO A C 1
ATOM 709 O O . PRO A 1 93 ? 1.147 13.604 -4.804 1.00 75.88 93 PRO A O 1
ATOM 712 N N . GLY A 1 94 ? 1.210 15.844 -4.953 1.00 79.06 94 GLY A N 1
ATOM 713 C CA . GLY A 1 94 ? 0.083 16.091 -4.046 1.00 79.06 94 GLY A CA 1
ATOM 714 C C . GLY A 1 94 ? 0.326 15.624 -2.604 1.00 79.06 94 GLY A C 1
ATOM 715 O O . GLY A 1 94 ? 1.460 15.579 -2.134 1.00 79.06 94 GLY A O 1
ATOM 716 N N . ASP A 1 95 ? -0.751 15.249 -1.910 1.00 81.25 95 ASP A N 1
ATOM 717 C CA . ASP A 1 95 ? -0.742 14.870 -0.485 1.00 81.25 95 ASP A CA 1
ATOM 718 C C . ASP A 1 95 ? -0.623 13.348 -0.265 1.00 81.25 95 ASP A C 1
ATOM 720 O O . ASP A 1 95 ? -1.271 12.760 0.605 1.00 81.25 95 ASP A O 1
ATOM 724 N N . GLN A 1 96 ? 0.179 12.670 -1.088 1.00 87.62 96 GLN A N 1
ATOM 725 C CA . GLN A 1 96 ? 0.309 11.214 -1.036 1.00 87.62 96 GLN A CA 1
ATOM 726 C C . GLN A 1 96 ? 1.181 10.757 0.146 1.00 87.62 96 GLN A C 1
ATOM 728 O O . GLN A 1 96 ? 2.362 11.095 0.262 1.00 87.62 96 GLN A O 1
ATOM 733 N N . GLY A 1 97 ? 0.603 9.941 1.029 1.00 91.75 97 GLY A N 1
ATOM 734 C CA . GLY A 1 97 ? 1.358 9.198 2.038 1.00 91.75 97 GLY A CA 1
ATOM 735 C C . GLY A 1 97 ? 2.163 8.058 1.407 1.00 91.75 97 GLY A C 1
ATOM 736 O O . GLY A 1 97 ? 1.792 7.538 0.361 1.00 91.75 97 GLY A O 1
ATOM 737 N N . GLU A 1 98 ? 3.254 7.644 2.051 1.00 92.38 98 GLU A N 1
ATOM 738 C CA . GLU A 1 98 ? 4.094 6.543 1.572 1.00 92.38 98 GLU A CA 1
ATOM 739 C C . GLU A 1 98 ? 4.546 5.674 2.743 1.00 92.38 98 GLU A C 1
ATOM 741 O O . GLU A 1 98 ? 5.026 6.195 3.747 1.00 92.38 98 GLU A O 1
ATOM 746 N N . ASN A 1 99 ? 4.425 4.356 2.583 1.00 94.44 99 ASN A N 1
ATOM 747 C CA . ASN A 1 99 ? 4.991 3.356 3.480 1.00 94.44 99 ASN A CA 1
ATOM 748 C C . ASN A 1 99 ? 5.938 2.467 2.672 1.00 94.44 99 ASN A C 1
ATOM 750 O O . ASN A 1 99 ? 5.599 2.063 1.561 1.00 94.44 99 ASN A O 1
ATOM 754 N N . LEU A 1 100 ? 7.096 2.136 3.242 1.00 92.88 100 LEU A N 1
ATOM 755 C CA . LEU A 1 100 ? 8.103 1.284 2.611 1.00 92.88 100 LEU A CA 1
ATOM 756 C C . LEU A 1 100 ? 8.339 0.043 3.466 1.00 92.88 100 LEU A C 1
ATOM 758 O O . LEU A 1 100 ? 8.367 0.114 4.695 1.00 92.88 100 LEU A O 1
ATOM 762 N N . TYR A 1 101 ? 8.551 -1.091 2.809 1.00 91.69 101 TYR A N 1
ATOM 763 C CA . TYR A 1 101 ? 8.961 -2.332 3.451 1.00 91.69 101 TYR A CA 1
ATOM 764 C C . TYR A 1 101 ? 9.942 -3.072 2.545 1.00 91.69 101 TYR A C 1
ATOM 766 O O . TYR A 1 101 ? 9.691 -3.222 1.352 1.00 91.69 101 TYR A O 1
ATOM 774 N N . LEU A 1 102 ? 11.031 -3.571 3.128 1.00 87.88 102 LEU A N 1
ATOM 775 C CA . LEU A 1 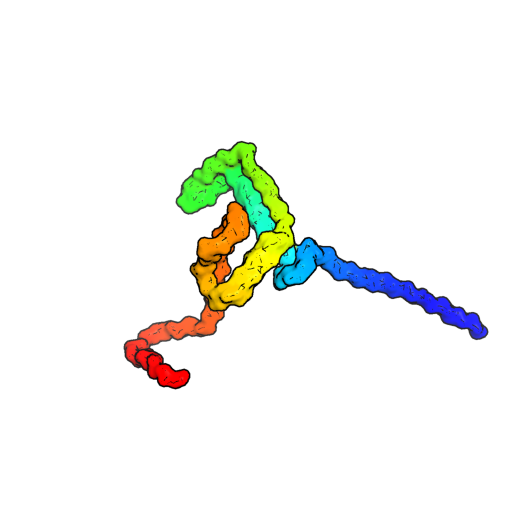102 ? 11.998 -4.433 2.460 1.00 87.88 102 LEU A CA 1
ATOM 776 C C . LEU A 1 102 ? 12.314 -5.610 3.376 1.00 87.88 102 LEU A C 1
ATOM 778 O O . LEU A 1 102 ? 12.511 -5.449 4.580 1.00 87.88 102 LEU A O 1
ATOM 782 N N . SER A 1 103 ? 12.385 -6.799 2.788 1.00 84.88 103 SER A N 1
ATOM 783 C CA . SER A 1 103 ? 12.870 -7.999 3.455 1.00 84.88 103 SER A CA 1
ATOM 784 C C . SER A 1 103 ? 14.053 -8.537 2.669 1.00 84.88 103 SER A C 1
ATOM 786 O O . SER A 1 103 ? 13.930 -8.831 1.480 1.00 84.88 103 SER A O 1
ATOM 788 N N . TRP A 1 104 ? 15.200 -8.667 3.330 1.00 81.75 104 TRP A N 1
ATOM 789 C CA . TRP A 1 104 ? 16.371 -9.302 2.745 1.00 81.75 104 TRP A CA 1
ATOM 790 C C . TRP A 1 104 ? 16.351 -10.790 3.079 1.00 81.75 104 TRP A C 1
ATOM 792 O O . TRP A 1 104 ? 16.455 -11.178 4.244 1.00 81.75 104 TRP A O 1
ATOM 802 N N . LYS A 1 105 ? 16.252 -11.645 2.063 1.00 75.38 105 LYS A N 1
ATOM 803 C CA . LYS A 1 105 ? 16.568 -13.069 2.218 1.00 75.38 105 LYS A CA 1
ATOM 804 C C . LYS A 1 105 ? 18.017 -13.288 1.797 1.00 75.38 105 LYS A C 1
ATOM 806 O O . LYS A 1 105 ? 18.288 -13.714 0.681 1.00 75.38 105 LYS A O 1
ATOM 811 N N . GLY A 1 106 ? 18.942 -12.938 2.688 1.00 65.94 106 GLY A N 1
ATOM 812 C CA . GLY A 1 106 ? 20.373 -13.157 2.482 1.00 65.94 106 GLY A CA 1
ATOM 813 C C . GLY A 1 106 ? 20.720 -14.644 2.523 1.00 65.94 106 GLY A C 1
ATOM 814 O O . GLY A 1 106 ? 20.252 -15.368 3.402 1.00 65.94 106 GLY A O 1
ATOM 815 N N . GLY A 1 107 ? 21.523 -15.098 1.559 1.00 59.66 107 GLY A N 1
ATOM 816 C CA . GLY A 1 107 ? 22.101 -16.440 1.541 1.00 59.66 107 GLY A CA 1
ATOM 817 C C . GLY A 1 107 ? 22.966 -16.711 2.779 1.00 59.66 107 GLY A C 1
ATOM 818 O O . GLY A 1 107 ? 23.629 -15.809 3.270 1.00 59.66 107 GLY A O 1
ATOM 819 N N . LYS A 1 108 ? 22.879 -17.960 3.265 1.00 43.97 108 LYS A N 1
ATOM 820 C CA . LYS A 1 108 ? 23.548 -18.615 4.412 1.00 43.97 108 LYS A CA 1
ATOM 821 C C . LYS A 1 108 ? 24.088 -17.713 5.536 1.00 43.97 108 LYS A C 1
ATOM 823 O O . LYS A 1 108 ? 25.096 -17.036 5.392 1.00 43.97 108 LYS A O 1
ATOM 828 N N . ALA A 1 109 ? 23.502 -17.878 6.723 1.00 49.25 109 ALA A N 1
ATOM 829 C CA . ALA A 1 109 ? 24.134 -17.509 7.985 1.00 49.25 109 ALA A CA 1
ATOM 830 C C . ALA A 1 109 ? 25.501 -18.208 8.110 1.00 49.25 109 ALA A C 1
ATOM 832 O O . ALA A 1 109 ? 25.555 -19.435 8.201 1.00 49.25 109 ALA A O 1
ATOM 833 N N . TYR A 1 110 ? 26.590 -17.440 8.110 1.00 40.69 110 TYR A N 1
ATOM 834 C CA . TYR A 1 110 ? 27.872 -17.921 8.609 1.00 40.69 110 TYR A CA 1
ATOM 835 C C . TYR A 1 110 ? 27.810 -17.816 10.134 1.00 40.69 110 TYR A C 1
ATOM 837 O O . TYR A 1 110 ? 27.745 -16.724 10.696 1.00 40.69 110 TYR A O 1
ATOM 845 N N . THR A 1 111 ? 27.698 -18.957 10.805 1.00 44.34 111 THR A N 1
ATOM 846 C CA . THR A 1 111 ? 27.745 -19.025 12.263 1.00 44.34 111 THR A CA 1
ATOM 847 C C . THR A 1 111 ? 29.175 -19.229 12.730 1.00 44.34 111 THR A C 1
ATOM 849 O O . THR A 1 111 ? 29.864 -20.112 12.230 1.00 44.34 111 THR A O 1
ATOM 852 N N . THR A 1 112 ? 29.499 -18.458 13.768 1.00 41.88 112 THR A N 1
ATOM 853 C CA . THR A 1 112 ? 30.524 -18.656 14.802 1.00 41.88 112 THR A CA 1
ATOM 854 C C . THR A 1 112 ? 31.988 -18.581 14.385 1.00 41.88 112 THR A C 1
ATOM 856 O O . THR A 1 112 ? 32.557 -19.571 13.952 1.00 41.88 112 THR A O 1
ATOM 859 N N . GLY A 1 113 ? 32.597 -17.446 14.741 1.00 47.91 113 GLY A N 1
ATOM 860 C CA . GLY A 1 113 ? 33.914 -17.428 15.370 1.00 47.91 113 GLY A CA 1
ATOM 861 C C . GLY A 1 113 ? 35.100 -17.564 14.435 1.00 47.91 113 GLY A C 1
ATOM 862 O O . GLY A 1 113 ? 35.866 -18.492 14.620 1.00 47.91 113 GLY A O 1
ATOM 863 N N . ASP A 1 114 ? 35.291 -16.603 13.539 1.00 41.38 114 ASP A N 1
ATOM 864 C CA . ASP A 1 114 ? 36.598 -16.354 12.938 1.00 41.38 114 ASP A CA 1
ATOM 865 C C . ASP A 1 114 ? 36.863 -14.846 13.038 1.00 41.38 114 ASP A C 1
ATOM 867 O O . ASP A 1 114 ? 36.147 -14.023 12.462 1.00 41.38 114 ASP A O 1
ATOM 871 N N . GLU A 1 115 ? 37.826 -14.485 13.887 1.00 49.53 115 GLU A N 1
ATOM 872 C CA . GLU A 1 115 ? 38.448 -13.167 13.860 1.00 49.53 115 GLU A CA 1
ATOM 873 C C . GLU A 1 115 ? 39.143 -12.983 12.508 1.00 49.53 115 GLU A C 1
ATOM 875 O O . GLU A 1 115 ? 39.743 -13.915 11.984 1.00 49.53 115 GLU A O 1
ATOM 880 N N . ASP A 1 116 ? 39.094 -11.753 12.007 1.00 56.00 116 ASP A N 1
ATOM 881 C CA . ASP A 1 116 ? 39.906 -11.257 10.899 1.00 56.00 116 ASP A CA 1
ATOM 882 C C . ASP A 1 116 ? 39.634 -11.861 9.509 1.00 56.00 116 ASP A C 1
ATOM 884 O O . ASP A 1 116 ? 40.096 -12.926 9.112 1.00 56.00 116 ASP A O 1
ATOM 888 N N . SER A 1 117 ? 38.908 -11.095 8.703 1.00 41.03 117 SER A N 1
ATOM 889 C CA . SER A 1 117 ? 39.324 -10.836 7.323 1.00 41.03 117 SER A CA 1
ATOM 890 C C . SER A 1 117 ? 38.496 -9.681 6.779 1.00 41.03 117 SER A C 1
ATOM 892 O O . SER A 1 117 ? 37.334 -9.808 6.394 1.00 41.03 117 SER A O 1
ATOM 894 N N . THR A 1 118 ? 39.113 -8.506 6.786 1.00 39.97 118 THR A N 1
ATOM 895 C CA . THR A 1 118 ? 38.734 -7.393 5.919 1.00 39.97 118 THR A CA 1
ATOM 896 C C . THR A 1 118 ? 38.618 -7.882 4.467 1.00 39.97 118 THR A C 1
ATOM 898 O O . THR A 1 118 ? 39.549 -8.515 3.967 1.00 39.97 118 THR A O 1
ATOM 901 N N . PRO A 1 119 ? 37.513 -7.598 3.755 1.00 41.62 119 PRO A N 1
ATOM 902 C CA . PRO A 1 119 ? 37.442 -7.854 2.323 1.00 41.62 119 PRO A CA 1
ATOM 903 C C . PRO A 1 119 ? 38.363 -6.871 1.599 1.00 41.62 119 PRO A C 1
ATOM 905 O O . PRO A 1 119 ? 38.160 -5.659 1.674 1.00 41.62 119 PRO A O 1
ATOM 908 N N . THR A 1 120 ? 39.382 -7.378 0.911 1.00 41.81 120 THR A N 1
ATOM 909 C CA . THR A 1 120 ? 40.054 -6.619 -0.145 1.00 41.81 120 THR A CA 1
ATOM 910 C C . THR A 1 120 ? 39.117 -6.520 -1.339 1.00 41.81 120 THR A C 1
ATOM 912 O O . THR A 1 120 ? 38.546 -7.525 -1.764 1.00 41.81 120 THR A O 1
ATOM 915 N N . GLU A 1 121 ? 38.957 -5.298 -1.833 1.00 44.56 121 GLU A N 1
ATOM 916 C CA . GLU A 1 121 ? 38.283 -4.978 -3.087 1.00 44.56 121 GLU A CA 1
ATOM 917 C C . GLU A 1 121 ? 39.041 -5.595 -4.273 1.00 44.56 121 GLU A C 1
ATOM 919 O O . GLU A 1 121 ? 40.261 -5.457 -4.341 1.00 44.56 121 GLU A O 1
ATOM 924 N N . ASP A 1 122 ? 38.300 -6.219 -5.192 1.00 39.91 122 ASP A N 1
ATOM 925 C CA . ASP A 1 122 ? 38.630 -6.406 -6.612 1.00 39.91 122 ASP A CA 1
ATOM 926 C C . ASP A 1 122 ? 37.347 -6.179 -7.434 1.00 39.91 122 ASP A C 1
ATOM 928 O O . ASP A 1 122 ? 36.279 -6.698 -7.020 1.00 39.91 122 ASP A O 1
#

Radius of gyration: 24.52 Å; chains: 1; bounding box: 62×54×72 Å

Organism: NCBI:txid1317129

InterPro domains:
  IPR014044 CAP domain [PF00188] (34-107)
  IPR014044 CAP domain [SM00198] (28-120)
  IPR035940 CAP superfamily [G3DSA:3.40.33.10] (11-120)
  IPR035940 CAP superfamily [SSF55797] (20-110)